Protein AF-A0A2W7C3E7-F1 (afdb_monomer_lite)

Structure (mmCIF, N/CA/C/O backbone):
data_AF-A0A2W7C3E7-F1
#
_entry.id   AF-A0A2W7C3E7-F1
#
loop_
_atom_site.group_PDB
_atom_site.id
_atom_site.type_symbol
_atom_site.label_atom_id
_atom_site.label_alt_id
_atom_site.label_comp_id
_atom_site.label_asym_id
_atom_site.label_entity_id
_atom_site.label_seq_id
_atom_site.pdbx_PDB_ins_code
_atom_site.Cartn_x
_atom_site.Cartn_y
_atom_site.Cartn_z
_atom_site.occupancy
_atom_site.B_iso_or_equiv
_atom_site.auth_seq_id
_atom_site.auth_comp_id
_atom_site.auth_asym_id
_atom_site.auth_atom_id
_atom_site.pdbx_PDB_model_num
ATOM 1 N N . MET A 1 1 ? -1.813 -19.841 -20.657 1.00 34.12 1 MET A N 1
ATOM 2 C CA . MET A 1 1 ? -2.630 -18.655 -20.323 1.00 34.12 1 MET A CA 1
ATOM 3 C C . MET A 1 1 ? -1.767 -17.704 -19.511 1.00 34.12 1 MET A C 1
ATOM 5 O O . MET A 1 1 ? -1.460 -18.017 -18.371 1.00 34.12 1 MET A O 1
ATOM 9 N N . LEU A 1 2 ? -1.306 -16.600 -20.099 1.00 42.28 2 LEU A N 1
ATOM 10 C CA . LEU A 1 2 ? -0.706 -15.509 -19.328 1.00 42.28 2 LEU A CA 1
ATOM 11 C C . LEU A 1 2 ? -1.878 -14.710 -18.757 1.00 42.28 2 LEU A C 1
ATOM 13 O O . LEU A 1 2 ? -2.505 -13.951 -19.493 1.00 42.28 2 LEU A O 1
ATOM 17 N N . LEU A 1 3 ? -2.231 -14.928 -17.484 1.00 47.22 3 LEU A N 1
ATOM 18 C CA . LEU A 1 3 ? -3.067 -13.957 -16.781 1.00 47.22 3 LEU A CA 1
ATOM 19 C C . LEU A 1 3 ? -2.335 -12.618 -16.898 1.00 47.22 3 LEU A C 1
ATOM 21 O O . LEU A 1 3 ? -1.203 -12.488 -16.428 1.00 47.22 3 LEU A O 1
ATOM 25 N N . HIS A 1 4 ? -2.949 -11.632 -17.550 1.00 47.50 4 HIS A N 1
ATOM 26 C CA . HIS A 1 4 ? -2.525 -10.248 -17.404 1.00 47.50 4 HIS A CA 1
ATOM 27 C C . HIS A 1 4 ? -2.773 -9.867 -15.942 1.00 47.50 4 HIS A C 1
ATOM 29 O O . HIS A 1 4 ? -3.840 -9.369 -15.600 1.00 47.50 4 HIS A O 1
ATOM 35 N N . MET A 1 5 ? -1.806 -10.164 -15.070 1.00 60.31 5 MET A N 1
ATOM 36 C CA . MET A 1 5 ? -1.815 -9.735 -13.677 1.00 60.31 5 MET A CA 1
ATOM 37 C C . MET A 1 5 ? -1.844 -8.210 -13.699 1.00 60.31 5 MET A C 1
ATOM 39 O O . MET A 1 5 ? -0.859 -7.563 -14.072 1.00 60.31 5 MET A O 1
ATOM 43 N N . ALA A 1 6 ? -3.005 -7.630 -13.403 1.00 81.62 6 ALA A N 1
ATOM 44 C CA . ALA A 1 6 ? -3.143 -6.190 -13.319 1.00 81.62 6 ALA A CA 1
ATOM 45 C C . ALA A 1 6 ? -2.226 -5.705 -12.190 1.00 81.62 6 ALA A C 1
ATOM 47 O O . ALA A 1 6 ? -2.297 -6.186 -11.062 1.00 81.62 6 ALA A O 1
ATOM 48 N N . ARG A 1 7 ? -1.318 -4.781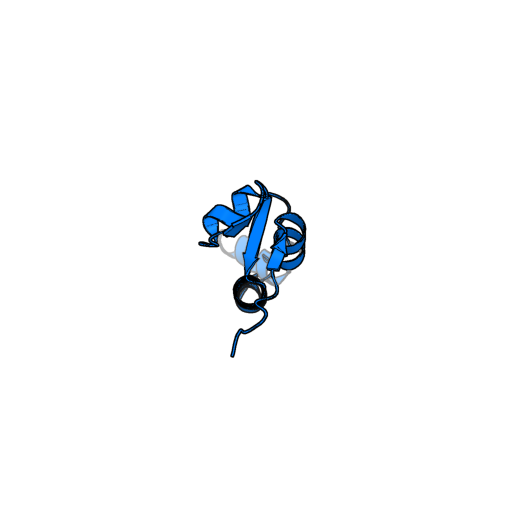 -12.507 1.00 87.69 7 ARG A N 1
ATOM 49 C CA . ARG A 1 7 ? -0.319 -4.271 -11.564 1.00 87.69 7 ARG A CA 1
ATOM 50 C C . ARG A 1 7 ? -0.726 -2.893 -11.072 1.00 87.69 7 ARG A C 1
ATOM 52 O O . ARG A 1 7 ? -0.974 -1.998 -11.878 1.00 87.69 7 ARG A O 1
ATOM 59 N N . LEU A 1 8 ? -0.733 -2.709 -9.760 1.00 89.50 8 LEU A N 1
ATOM 60 C CA . LEU A 1 8 ? -0.997 -1.428 -9.116 1.00 89.50 8 LEU A CA 1
ATOM 61 C C . LEU A 1 8 ? 0.312 -0.754 -8.724 1.00 89.50 8 LEU A C 1
ATOM 63 O O . LEU A 1 8 ? 1.228 -1.384 -8.205 1.00 89.50 8 LEU A O 1
ATOM 67 N N . THR A 1 9 ? 0.405 0.552 -8.929 1.00 91.62 9 THR A N 1
ATOM 68 C CA . THR A 1 9 ? 1.494 1.349 -8.352 1.00 91.62 9 THR A CA 1
ATOM 69 C C . THR A 1 9 ? 1.361 1.426 -6.830 1.00 91.62 9 THR A C 1
ATOM 71 O O . THR A 1 9 ? 0.310 1.137 -6.254 1.00 91.62 9 THR A O 1
ATOM 74 N N . THR A 1 10 ? 2.419 1.886 -6.155 1.00 89.12 10 THR A N 1
ATOM 75 C CA . THR A 1 10 ? 2.366 2.140 -4.703 1.00 89.12 10 THR A CA 1
ATOM 76 C C . THR A 1 10 ? 1.234 3.102 -4.332 1.00 89.12 10 THR A C 1
ATOM 78 O O . THR A 1 10 ? 0.537 2.853 -3.358 1.00 89.12 10 THR A O 1
ATOM 81 N N . ALA A 1 11 ? 1.013 4.156 -5.124 1.00 88.25 11 ALA A N 1
ATOM 82 C CA . ALA A 1 11 ? -0.057 5.120 -4.874 1.00 88.25 11 ALA A CA 1
ATOM 83 C C . ALA A 1 11 ? -1.446 4.474 -4.986 1.00 88.25 11 ALA A C 1
ATOM 85 O O . ALA A 1 11 ? -2.241 4.578 -4.061 1.00 88.25 11 ALA A O 1
ATOM 86 N N . GLN A 1 12 ? -1.704 3.728 -6.065 1.00 90.62 12 GLN A N 1
ATOM 87 C CA . GLN A 1 12 ? -2.981 3.027 -6.254 1.00 90.62 12 GLN A CA 1
ATOM 88 C C . GLN A 1 12 ? -3.243 1.995 -5.151 1.00 90.62 12 GLN A C 1
ATOM 90 O O . GLN A 1 12 ? -4.362 1.884 -4.665 1.00 90.62 12 GLN A O 1
ATOM 95 N N . THR A 1 13 ? -2.201 1.279 -4.726 1.00 89.38 13 THR A N 1
ATOM 96 C CA . THR A 1 13 ? -2.288 0.295 -3.638 1.00 89.38 13 THR A CA 1
ATOM 97 C C . THR A 1 13 ? -2.665 0.957 -2.313 1.00 89.38 13 THR A C 1
ATOM 99 O O . THR A 1 13 ? -3.515 0.451 -1.589 1.00 89.38 13 THR A O 1
ATOM 102 N N . LEU A 1 14 ? -2.066 2.111 -2.004 1.00 87.06 14 LEU A N 1
ATOM 103 C CA . LEU A 1 14 ? -2.399 2.886 -0.808 1.00 87.06 14 LEU A CA 1
ATOM 104 C C . LEU A 1 14 ? -3.854 3.362 -0.834 1.00 87.06 14 LEU A C 1
ATOM 106 O O . LEU A 1 14 ? -4.574 3.140 0.135 1.00 87.06 14 LEU A O 1
ATOM 110 N N . THR A 1 15 ? -4.302 3.933 -1.955 1.00 88.06 15 THR A N 1
ATOM 111 C CA . THR A 1 15 ? -5.694 4.369 -2.133 1.00 88.06 15 THR A CA 1
ATOM 112 C C . THR A 1 15 ? -6.674 3.216 -1.942 1.00 88.06 15 THR A C 1
ATOM 114 O O . THR A 1 15 ? -7.651 3.355 -1.215 1.00 88.06 15 THR A O 1
ATOM 117 N N . MET A 1 16 ? -6.393 2.065 -2.551 1.00 85.94 16 MET A N 1
ATOM 118 C CA . MET A 1 16 ? -7.275 0.900 -2.513 1.00 85.94 16 MET A CA 1
ATOM 119 C C . MET A 1 16 ? -7.372 0.259 -1.122 1.00 85.94 16 MET A C 1
ATOM 121 O O . MET A 1 16 ? -8.405 -0.302 -0.777 1.00 85.94 16 MET A O 1
ATOM 125 N N . LEU A 1 17 ? -6.323 0.380 -0.307 1.00 84.50 17 LEU A N 1
ATOM 126 C CA . LEU A 1 17 ? -6.302 -0.109 1.074 1.00 84.50 17 LEU A CA 1
ATOM 127 C C . LEU A 1 17 ? -6.713 0.950 2.111 1.00 84.50 17 LEU A C 1
ATOM 129 O O . LEU A 1 17 ? -6.647 0.668 3.307 1.00 84.50 17 LEU A O 1
ATOM 133 N N . GLY A 1 18 ? -7.075 2.167 1.687 1.00 84.94 18 GLY A N 1
ATOM 134 C CA . GLY A 1 18 ? -7.386 3.274 2.600 1.00 84.94 18 GLY A CA 1
ATOM 135 C C . GLY A 1 18 ? -6.191 3.719 3.454 1.00 84.94 18 GLY A C 1
ATOM 136 O O . GLY A 1 18 ? -6.360 4.163 4.587 1.00 84.94 18 GLY A O 1
ATOM 137 N N . LEU A 1 19 ? -4.968 3.564 2.944 1.00 83.44 19 LEU A N 1
ATOM 138 C CA . LEU A 1 19 ? -3.728 3.863 3.658 1.00 83.44 19 LEU A CA 1
ATOM 139 C C . LEU A 1 19 ? -3.116 5.179 3.177 1.00 83.44 19 LEU A C 1
ATOM 141 O O . LEU A 1 19 ? -3.081 5.468 1.986 1.00 83.44 19 LEU A O 1
ATOM 145 N N . THR A 1 20 ? -2.536 5.941 4.100 1.00 79.56 20 THR A N 1
ATOM 146 C CA . THR A 1 20 ? -1.862 7.216 3.798 1.00 79.56 20 THR A CA 1
ATOM 147 C C . THR A 1 20 ? -0.339 7.095 3.747 1.00 79.56 20 THR A C 1
ATOM 149 O O . THR A 1 20 ? 0.322 7.858 3.045 1.00 79.56 20 THR A O 1
ATOM 152 N N . HIS A 1 21 ? 0.243 6.107 4.437 1.00 77.69 21 HIS A N 1
ATOM 153 C CA . HIS A 1 21 ? 1.693 5.939 4.538 1.00 77.69 21 HIS A CA 1
ATOM 154 C C . HIS A 1 21 ? 2.180 4.634 3.911 1.00 77.69 21 HIS A C 1
ATOM 156 O O . HIS A 1 21 ? 1.686 3.546 4.198 1.00 77.69 21 HIS A O 1
ATOM 162 N N . ARG A 1 22 ? 3.259 4.727 3.125 1.00 74.19 22 ARG A N 1
ATOM 163 C CA . ARG A 1 22 ? 3.925 3.571 2.502 1.00 74.19 22 ARG A CA 1
ATOM 164 C C . ARG A 1 22 ? 4.434 2.544 3.518 1.00 74.19 22 ARG A C 1
ATOM 166 O O . ARG A 1 22 ? 4.468 1.358 3.206 1.00 74.19 22 ARG A O 1
ATOM 173 N N . ASN A 1 23 ? 4.816 2.978 4.721 1.00 75.56 23 ASN A N 1
ATOM 174 C CA . ASN A 1 23 ? 5.262 2.065 5.778 1.00 75.56 23 ASN A CA 1
ATOM 175 C C . ASN A 1 23 ? 4.160 1.084 6.196 1.00 75.56 23 ASN A C 1
ATOM 177 O O . ASN A 1 23 ? 4.468 -0.058 6.520 1.00 75.56 23 ASN A O 1
ATOM 181 N N . SER A 1 24 ? 2.888 1.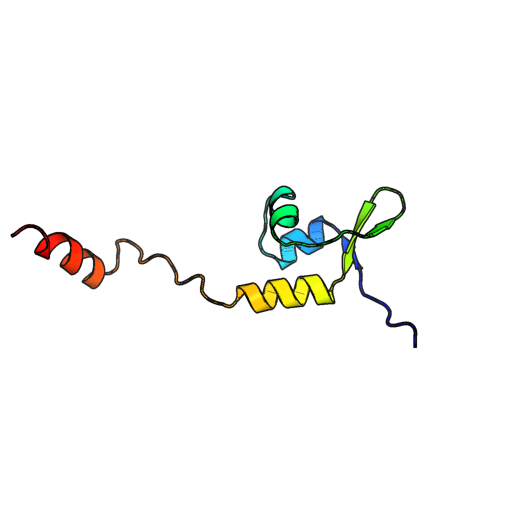469 6.067 1.00 73.69 24 SER A N 1
ATOM 182 C CA . SER A 1 24 ? 1.748 0.597 6.353 1.00 73.69 24 SER A CA 1
ATOM 183 C C . SER A 1 24 ? 1.648 -0.603 5.403 1.00 73.69 24 SER A C 1
ATOM 185 O O . SER A 1 24 ? 1.029 -1.599 5.759 1.00 73.69 24 SER A O 1
ATOM 187 N N . LEU A 1 25 ? 2.287 -0.555 4.224 1.00 76.12 25 LEU A N 1
ATOM 188 C CA . LEU A 1 25 ? 2.350 -1.695 3.300 1.00 76.12 25 LEU A CA 1
ATOM 189 C C . LEU A 1 25 ? 3.306 -2.793 3.788 1.00 76.12 25 LEU A C 1
ATOM 191 O O . LEU A 1 25 ? 3.052 -3.967 3.536 1.00 76.12 25 LEU A O 1
ATOM 195 N N . ARG A 1 26 ? 4.374 -2.438 4.524 1.00 72.56 26 ARG A N 1
ATOM 196 C CA . ARG A 1 26 ? 5.349 -3.419 5.045 1.00 72.56 26 ARG A CA 1
ATOM 197 C C . ARG A 1 26 ? 4.717 -4.375 6.055 1.00 72.56 26 ARG A C 1
ATOM 199 O O . ARG A 1 26 ? 5.063 -5.547 6.081 1.00 72.56 26 ARG A O 1
ATOM 206 N N . ASN A 1 27 ? 3.755 -3.885 6.832 1.00 71.38 27 ASN A N 1
ATOM 207 C CA . ASN A 1 27 ? 3.065 -4.677 7.849 1.00 71.38 27 ASN A CA 1
ATOM 208 C C . ASN A 1 27 ? 2.031 -5.648 7.259 1.00 71.38 27 ASN A C 1
ATOM 210 O O . ASN A 1 27 ? 1.516 -6.495 7.978 1.00 71.38 27 ASN A O 1
ATOM 214 N N . ARG A 1 28 ? 1.704 -5.525 5.965 1.00 71.31 28 ARG A N 1
ATOM 215 C CA . ARG A 1 28 ? 0.643 -6.301 5.301 1.00 71.31 28 ARG A CA 1
ATOM 216 C C . ARG A 1 28 ? 1.165 -7.472 4.468 1.00 71.31 28 ARG A C 1
ATOM 218 O O . ARG A 1 28 ? 0.411 -8.034 3.687 1.00 71.31 28 ARG A O 1
ATOM 225 N N . ASN A 1 29 ? 2.445 -7.819 4.622 1.00 76.25 29 ASN A N 1
ATOM 226 C CA . ASN A 1 29 ? 3.108 -8.902 3.889 1.00 76.25 29 ASN A CA 1
ATOM 227 C C . ASN A 1 29 ? 2.993 -8.787 2.351 1.00 76.25 29 ASN A C 1
ATOM 229 O O . ASN A 1 29 ? 3.087 -9.781 1.637 1.00 76.25 29 ASN A O 1
ATOM 233 N N . LEU A 1 30 ? 2.795 -7.565 1.844 1.00 79.38 30 LEU A N 1
ATOM 234 C CA . LEU A 1 30 ? 2.724 -7.275 0.417 1.00 79.38 30 LEU A CA 1
ATOM 235 C C . LEU A 1 30 ? 4.128 -7.218 -0.176 1.00 79.38 30 LEU A C 1
ATOM 237 O O . LEU A 1 30 ? 4.963 -6.417 0.258 1.00 79.38 30 LEU A O 1
ATOM 241 N N . HIS A 1 31 ? 4.363 -8.015 -1.215 1.00 81.88 31 HIS A N 1
ATOM 242 C CA . HIS A 1 31 ? 5.660 -8.101 -1.877 1.00 81.88 31 HIS A CA 1
ATOM 243 C C . HIS A 1 31 ? 5.637 -7.325 -3.201 1.00 81.88 31 HIS A C 1
ATOM 245 O O . HIS A 1 31 ? 5.052 -7.785 -4.182 1.00 81.88 31 HIS A O 1
ATOM 251 N N . PRO A 1 32 ? 6.264 -6.137 -3.277 1.00 87.88 32 PRO A N 1
ATOM 252 C CA . PRO A 1 32 ? 6.292 -5.390 -4.521 1.00 87.88 32 PRO A CA 1
ATOM 253 C C . PRO A 1 32 ? 7.195 -6.065 -5.556 1.00 87.88 32 PRO A C 1
ATOM 255 O O . PRO A 1 32 ? 8.353 -6.382 -5.288 1.00 87.88 32 PRO A O 1
ATOM 258 N N . THR A 1 33 ? 6.708 -6.151 -6.789 1.00 89.06 33 THR A N 1
ATOM 259 C CA . THR A 1 33 ? 7.544 -6.388 -7.966 1.00 89.06 33 THR A CA 1
ATOM 260 C C . THR A 1 33 ? 8.195 -5.075 -8.389 1.00 89.06 33 THR A C 1
ATOM 262 O O . THR A 1 33 ? 7.510 -4.078 -8.640 1.00 89.06 33 THR A O 1
ATOM 265 N N . ARG A 1 34 ? 9.527 -5.053 -8.488 1.00 90.81 34 ARG A N 1
ATOM 266 C CA . ARG A 1 34 ? 10.273 -3.862 -8.908 1.00 90.81 34 ARG A CA 1
ATOM 267 C C . ARG A 1 34 ? 10.514 -3.883 -10.416 1.00 90.81 34 ARG A C 1
ATOM 269 O O . ARG A 1 34 ? 11.183 -4.778 -10.918 1.00 90.81 34 ARG A O 1
ATOM 276 N N . ILE A 1 35 ? 10.008 -2.876 -11.125 1.00 87.31 35 ILE A N 1
ATOM 277 C CA . ILE A 1 35 ? 10.179 -2.707 -12.577 1.00 87.31 35 ILE A CA 1
ATOM 278 C C . ILE A 1 35 ? 10.662 -1.279 -12.825 1.00 87.31 35 ILE A C 1
ATOM 280 O O . ILE A 1 35 ? 10.019 -0.326 -12.384 1.00 87.31 35 ILE A O 1
ATOM 284 N N . ASN A 1 36 ? 11.808 -1.116 -13.494 1.00 88.00 36 ASN A N 1
ATOM 285 C CA . ASN A 1 36 ? 12.401 0.194 -13.809 1.00 88.00 36 ASN A CA 1
ATOM 286 C C . ASN A 1 36 ? 12.496 1.130 -12.587 1.00 88.00 36 ASN A C 1
ATOM 288 O O . ASN A 1 36 ? 12.156 2.310 -12.643 1.00 88.00 36 ASN A O 1
ATOM 292 N N . GLY A 1 37 ? 12.887 0.578 -11.435 1.00 87.19 37 GLY A N 1
ATOM 293 C CA . GLY A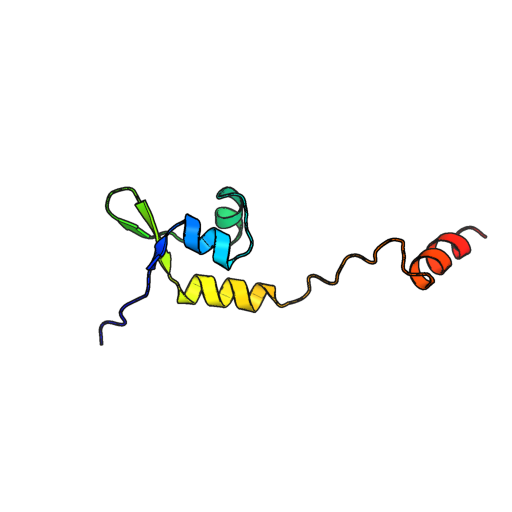 1 37 ? 13.023 1.332 -10.187 1.00 87.19 37 GLY A CA 1
ATOM 294 C C . GLY A 1 37 ? 11.710 1.659 -9.464 1.00 87.19 37 GLY A C 1
ATOM 295 O O . GLY A 1 37 ? 11.769 2.152 -8.338 1.00 87.19 37 GLY A O 1
ATOM 296 N N . ARG A 1 38 ? 10.548 1.344 -10.045 1.00 87.38 38 ARG A N 1
ATOM 297 C CA . ARG A 1 38 ? 9.223 1.548 -9.441 1.00 87.38 38 ARG A CA 1
ATOM 298 C C . ARG A 1 38 ? 8.670 0.248 -8.865 1.00 87.38 38 ARG A C 1
ATOM 300 O O . ARG A 1 38 ? 8.940 -0.832 -9.381 1.00 87.38 38 ARG A O 1
ATOM 307 N N . ASN A 1 39 ? 7.885 0.375 -7.797 1.00 89.50 39 ASN A N 1
ATOM 308 C CA . ASN A 1 39 ? 7.239 -0.753 -7.134 1.00 89.50 39 ASN A CA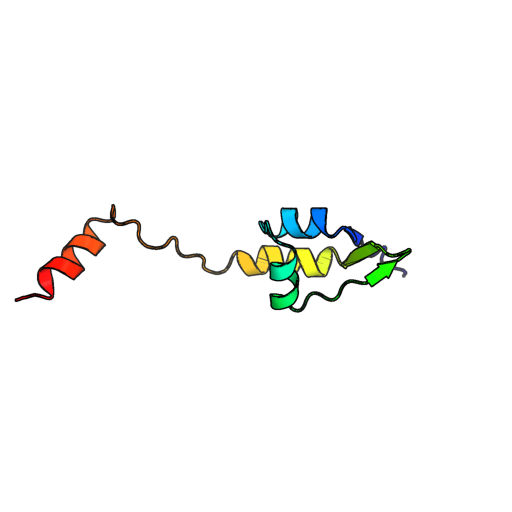 1
ATOM 309 C C . ASN A 1 39 ? 5.807 -0.923 -7.620 1.00 89.50 39 ASN A C 1
ATOM 311 O O . ASN A 1 39 ? 5.016 0.029 -7.580 1.00 89.50 39 ASN A O 1
ATOM 315 N N . TYR A 1 40 ? 5.499 -2.157 -7.991 1.00 90.69 40 TYR A N 1
ATOM 316 C CA . TYR A 1 40 ? 4.197 -2.598 -8.445 1.00 90.69 40 TYR A CA 1
ATOM 317 C C . TYR A 1 40 ? 3.696 -3.734 -7.562 1.00 90.69 40 TYR A C 1
ATOM 319 O O . TYR A 1 40 ? 4.478 -4.592 -7.163 1.00 90.69 40 TYR A O 1
ATOM 327 N N . TYR A 1 41 ? 2.406 -3.740 -7.273 1.00 89.56 41 TYR A N 1
ATOM 328 C CA . TYR A 1 41 ? 1.742 -4.744 -6.452 1.00 89.56 41 TYR A CA 1
ATOM 329 C C . TYR A 1 41 ? 0.722 -5.482 -7.304 1.00 89.56 41 TYR A C 1
ATOM 331 O O . TYR A 1 41 ? 0.173 -4.914 -8.255 1.00 89.56 41 TYR A O 1
ATOM 339 N N . ASP A 1 42 ? 0.494 -6.745 -6.981 1.00 88.94 42 ASP A N 1
ATOM 340 C CA . ASP A 1 42 ? -0.528 -7.540 -7.640 1.00 88.94 42 ASP A CA 1
ATOM 341 C C . ASP A 1 42 ? -1.920 -7.033 -7.233 1.00 88.94 42 ASP A C 1
ATOM 343 O O . ASP A 1 42 ? -2.218 -6.895 -6.044 1.00 88.94 42 ASP A O 1
ATOM 347 N N . LYS A 1 43 ? -2.765 -6.698 -8.214 1.00 87.19 43 LYS A N 1
ATOM 348 C CA . LYS A 1 43 ? -4.100 -6.154 -7.942 1.00 87.19 43 LYS A CA 1
ATOM 349 C C . LYS A 1 43 ? -4.970 -7.138 -7.161 1.00 87.19 43 LYS A C 1
ATOM 351 O O . LYS A 1 43 ? -5.698 -6.692 -6.279 1.00 87.19 43 LYS A O 1
ATOM 356 N N . ASP A 1 44 ? -4.900 -8.431 -7.457 1.00 85.94 44 ASP A N 1
ATOM 357 C CA . ASP A 1 44 ? -5.761 -9.441 -6.837 1.00 85.94 44 ASP A CA 1
ATOM 358 C C . ASP A 1 44 ? -5.319 -9.717 -5.393 1.00 85.94 44 ASP A C 1
ATOM 360 O O . ASP A 1 44 ? -6.143 -9.956 -4.509 1.00 85.94 44 ASP A O 1
ATOM 364 N N . GLU A 1 45 ? -4.017 -9.637 -5.110 1.00 84.81 45 GLU A N 1
ATOM 365 C CA . GLU A 1 45 ? -3.493 -9.645 -3.738 1.00 84.81 45 GLU A CA 1
ATOM 366 C C . GLU A 1 45 ? -3.960 -8.421 -2.938 1.00 84.81 45 GLU A C 1
ATOM 368 O O . GLU A 1 45 ? -4.457 -8.561 -1.818 1.00 84.81 45 GLU A O 1
ATOM 373 N N . VAL A 1 46 ? -3.867 -7.224 -3.526 1.00 87.25 46 VAL A N 1
ATOM 374 C CA . VAL A 1 46 ? -4.325 -5.984 -2.882 1.00 87.25 46 VAL A CA 1
ATOM 375 C C . VAL A 1 46 ? -5.842 -5.996 -2.671 1.00 87.25 46 VAL A C 1
ATOM 377 O O . VAL A 1 46 ? -6.299 -5.565 -1.616 1.00 87.25 46 VAL A O 1
ATOM 380 N N . GLN A 1 47 ? -6.619 -6.528 -3.621 1.00 86.25 47 GLN A N 1
ATOM 381 C CA . GLN A 1 47 ? -8.077 -6.656 -3.506 1.00 86.25 47 GLN A CA 1
ATOM 382 C C . GLN A 1 47 ? -8.456 -7.602 -2.373 1.00 86.25 47 GLN A C 1
ATOM 384 O O . GLN A 1 47 ? -9.245 -7.221 -1.518 1.00 86.25 47 GLN A O 1
ATOM 389 N N . ARG A 1 48 ? -7.826 -8.781 -2.289 1.00 83.12 48 ARG A N 1
ATOM 390 C CA . ARG A 1 48 ? -8.060 -9.716 -1.177 1.00 83.12 48 ARG A CA 1
ATOM 391 C C . ARG A 1 48 ? -7.762 -9.090 0.182 1.00 83.12 48 ARG A C 1
ATOM 393 O O . ARG A 1 48 ? -8.465 -9.374 1.145 1.00 83.12 48 ARG A O 1
ATOM 400 N N . LEU A 1 49 ? -6.745 -8.233 0.271 1.00 80.75 49 LEU A N 1
ATOM 401 C CA . LEU A 1 49 ? -6.452 -7.496 1.499 1.00 80.75 49 LEU A CA 1
ATOM 402 C C . LEU A 1 49 ? -7.454 -6.378 1.776 1.00 80.75 49 LEU A C 1
ATOM 404 O O . LEU A 1 49 ? -7.739 -6.140 2.942 1.00 80.75 49 LEU A O 1
ATOM 408 N N . ALA A 1 50 ? -7.961 -5.689 0.753 1.00 81.56 50 ALA A N 1
ATOM 409 C CA . ALA A 1 50 ? -9.006 -4.680 0.906 1.00 81.56 50 ALA A CA 1
ATOM 410 C C . ALA A 1 50 ? -10.321 -5.324 1.376 1.00 81.56 50 ALA A C 1
ATOM 412 O O . ALA A 1 50 ? -10.898 -4.880 2.365 1.00 81.56 50 ALA A O 1
ATOM 413 N N . ASP A 1 51 ? -10.724 -6.423 0.735 1.00 75.31 51 ASP A N 1
ATOM 414 C CA . ASP A 1 51 ? -11.932 -7.188 1.057 1.00 75.31 51 ASP A CA 1
ATOM 415 C C . ASP A 1 51 ? -11.806 -7.878 2.421 1.00 75.31 51 ASP A C 1
ATOM 417 O O . ASP A 1 51 ? -12.734 -7.859 3.224 1.00 75.31 51 ASP A O 1
ATOM 421 N N . GLY A 1 52 ? -10.629 -8.427 2.740 1.00 64.12 52 GLY A N 1
ATOM 422 C CA . GLY A 1 52 ? -10.328 -8.977 4.062 1.00 64.12 52 GLY A CA 1
ATOM 423 C C . GLY A 1 52 ? -10.291 -7.915 5.169 1.00 64.12 52 GLY A C 1
ATOM 424 O O . GLY A 1 52 ? -10.558 -8.233 6.324 1.00 64.12 52 GLY A O 1
ATOM 425 N N . TYR A 1 53 ? -10.022 -6.646 4.834 1.00 54.09 53 TYR A N 1
ATOM 426 C CA . TYR A 1 53 ? -10.112 -5.517 5.771 1.00 54.09 53 TYR A CA 1
ATOM 427 C C . TYR A 1 53 ? -11.565 -5.094 6.063 1.00 54.09 53 TYR A C 1
ATOM 429 O O . TYR A 1 53 ? -11.788 -4.302 6.974 1.00 54.09 53 TYR A O 1
ATOM 437 N N . VAL A 1 54 ? -12.562 -5.663 5.368 1.00 48.88 54 VAL A N 1
ATOM 438 C CA . VAL A 1 54 ? -13.995 -5.542 5.717 1.00 48.88 54 VAL A CA 1
ATOM 439 C C . VAL A 1 54 ? -14.363 -6.428 6.928 1.00 48.88 54 VAL A C 1
ATOM 441 O O . VAL A 1 54 ? -15.522 -6.529 7.317 1.00 48.88 54 VAL A O 1
ATOM 444 N N . ILE A 1 55 ? -13.383 -7.042 7.598 1.00 44.84 55 ILE A N 1
ATOM 445 C CA . ILE A 1 55 ? -13.586 -7.847 8.804 1.00 44.84 55 ILE A CA 1
ATOM 446 C C . ILE A 1 55 ? -13.155 -7.034 10.047 1.00 44.84 55 ILE A C 1
ATOM 448 O O . ILE A 1 55 ? -11.984 -6.979 10.412 1.00 44.84 55 ILE A O 1
ATOM 452 N N . TYR A 1 56 ? -14.147 -6.402 10.688 1.00 40.91 56 TYR A N 1
ATOM 453 C CA . TYR A 1 56 ? -14.140 -5.810 12.041 1.00 40.91 56 TYR A CA 1
ATOM 454 C C . TYR A 1 56 ? -13.187 -4.637 12.348 1.00 40.91 56 TYR A C 1
ATOM 456 O O . TYR A 1 56 ? -12.530 -4.637 13.388 1.00 40.91 56 TYR A O 1
ATOM 464 N N . THR A 1 57 ? -13.244 -3.524 11.611 1.00 47.59 57 THR A N 1
ATOM 465 C CA . THR A 1 57 ? -13.249 -2.254 12.365 1.00 47.59 57 THR A CA 1
ATOM 466 C C . THR A 1 57 ? -14.656 -2.081 12.908 1.00 47.59 57 THR A C 1
ATOM 468 O O . THR A 1 57 ? -15.489 -1.401 12.311 1.00 47.59 57 THR A O 1
ATOM 471 N N . GLN A 1 58 ? -14.948 -2.761 14.020 1.00 47.22 58 GLN A N 1
ATOM 472 C CA . GLN A 1 58 ? -16.021 -2.313 14.894 1.00 47.22 58 GLN A CA 1
ATOM 473 C C . GLN A 1 58 ? -15.696 -0.835 15.158 1.00 47.22 58 GLN A C 1
ATOM 475 O O . GLN A 1 58 ? -14.571 -0.561 15.593 1.00 47.22 58 GLN A O 1
ATOM 480 N N . PRO A 1 59 ? -16.558 0.128 14.782 1.00 49.72 59 PRO A N 1
ATOM 481 C CA . PRO A 1 59 ? -16.311 1.508 15.161 1.00 49.72 59 PRO A CA 1
ATOM 482 C C . PRO A 1 59 ? -16.087 1.485 16.669 1.00 49.72 59 PRO A C 1
ATOM 484 O O . PRO A 1 59 ? -16.913 0.920 17.392 1.00 49.72 59 PRO A O 1
ATOM 487 N N . SER A 1 60 ? -14.939 1.993 17.136 1.00 48.47 60 SER A N 1
ATOM 488 C CA . SER A 1 60 ? -14.733 2.193 18.570 1.00 48.47 60 SER A CA 1
ATOM 489 C C . SER A 1 60 ? -16.005 2.849 19.089 1.00 48.47 60 SER A C 1
ATOM 491 O O . SER A 1 60 ? -16.423 3.821 18.450 1.00 48.47 60 SER A O 1
ATOM 493 N N . PRO A 1 61 ? -16.653 2.325 20.148 1.00 50.72 61 PRO A N 1
ATOM 494 C CA . PRO A 1 61 ? -17.853 2.949 20.672 1.00 50.72 61 PRO A CA 1
ATOM 495 C C . PRO A 1 61 ? -17.500 4.407 20.935 1.00 50.72 61 PRO A C 1
ATOM 497 O O . PRO A 1 61 ? -16.667 4.732 21.783 1.00 50.72 61 PRO A O 1
ATOM 500 N N . THR A 1 62 ? -18.037 5.291 20.099 1.00 52.22 62 THR A N 1
ATOM 501 C CA . THR A 1 62 ? -17.928 6.722 20.308 1.00 52.22 62 THR A CA 1
ATOM 502 C C . THR A 1 62 ? -18.519 6.979 21.683 1.00 52.22 62 THR A C 1
ATOM 504 O O . THR A 1 62 ? -19.553 6.405 22.015 1.00 52.22 62 THR A O 1
ATOM 507 N N . ALA A 1 63 ? -17.899 7.856 22.474 1.00 54.31 63 ALA A N 1
ATOM 508 C CA . ALA A 1 63 ? -18.374 8.268 23.802 1.00 54.31 63 ALA A CA 1
ATOM 509 C C . ALA A 1 63 ? -19.828 8.812 23.824 1.00 54.31 63 ALA A C 1
ATOM 511 O O . ALA A 1 63 ? -20.333 9.213 24.863 1.00 54.31 63 ALA A O 1
ATOM 512 N N . SER A 1 64 ? -20.487 8.847 22.669 1.00 55.16 64 SER A N 1
ATOM 513 C CA . SER A 1 64 ? -21.887 9.164 22.426 1.00 55.16 64 SER A CA 1
ATOM 514 C C . SER A 1 64 ? -22.842 7.976 22.603 1.00 55.16 64 SER A C 1
ATOM 516 O O . SER A 1 64 ? -24.044 8.179 22.474 1.00 55.16 64 SER A O 1
ATOM 518 N N . ASP A 1 65 ? -22.345 6.759 22.851 1.00 57.09 65 ASP A N 1
ATOM 519 C CA . ASP A 1 65 ? -23.188 5.599 23.148 1.00 57.09 65 ASP A CA 1
ATOM 520 C C . ASP A 1 65 ? -23.644 5.645 24.625 1.00 57.09 65 ASP A C 1
ATOM 522 O O . ASP A 1 65 ? -22.810 5.510 25.533 1.00 57.09 65 ASP A O 1
ATOM 526 N N . PRO A 1 66 ? -24.941 5.870 24.906 1.00 58.31 66 PRO A N 1
ATOM 527 C CA . PRO A 1 66 ? -25.442 5.953 26.275 1.00 58.31 66 PRO A CA 1
ATOM 528 C C . PRO A 1 66 ? -25.262 4.643 27.062 1.00 58.31 66 PRO A C 1
ATOM 530 O O . PRO A 1 66 ? -25.133 4.698 28.288 1.00 58.31 66 PRO A O 1
ATOM 533 N N . GLU A 1 67 ? -25.170 3.479 26.404 1.00 58.94 67 GLU A N 1
ATOM 534 C CA . GLU A 1 67 ? -24.902 2.205 27.091 1.00 58.94 67 GLU A CA 1
ATOM 535 C C . GLU A 1 67 ? -23.441 2.086 27.547 1.00 58.94 67 GLU A C 1
ATOM 537 O O . GLU A 1 67 ? -23.157 1.523 28.611 1.00 58.94 67 GLU A O 1
ATOM 542 N N . TYR A 1 68 ? -22.504 2.671 26.791 1.00 59.28 68 TYR A N 1
ATOM 543 C CA . TYR A 1 68 ? -21.098 2.735 27.190 1.00 59.28 68 TYR A CA 1
ATOM 544 C C . TYR A 1 68 ? -20.927 3.607 28.440 1.00 59.28 68 TYR A C 1
ATOM 546 O O . TYR A 1 68 ? -20.277 3.178 29.393 1.00 59.28 68 TYR A O 1
ATOM 554 N N . MET A 1 69 ? -21.579 4.777 28.489 1.00 53.47 69 MET A N 1
ATOM 555 C CA . MET A 1 69 ? -21.555 5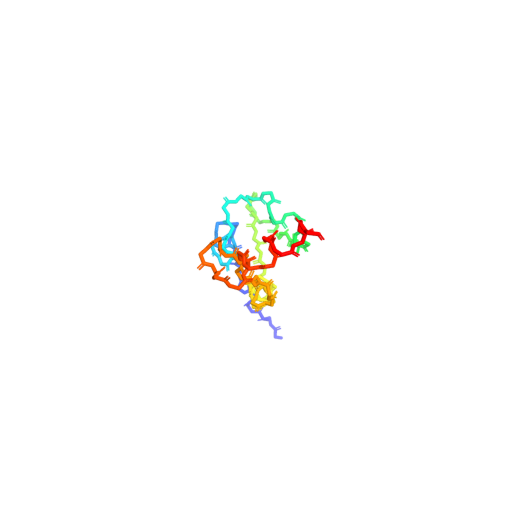.662 29.666 1.0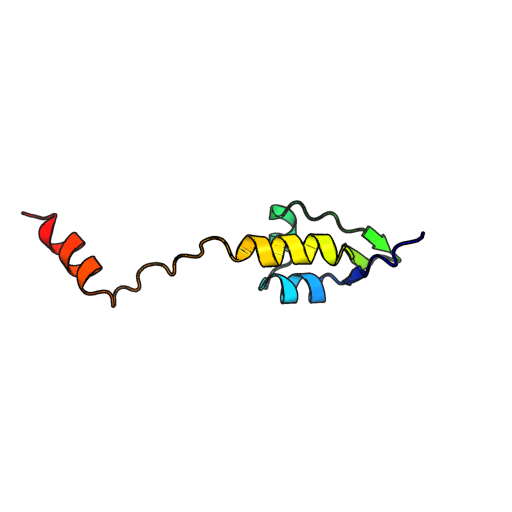0 53.47 69 MET A CA 1
ATOM 556 C C . MET A 1 69 ? -22.154 5.001 30.916 1.00 53.47 69 MET A C 1
ATOM 558 O O . MET A 1 69 ? -21.596 5.127 32.006 1.00 53.47 69 MET A O 1
ATOM 562 N N . ALA A 1 70 ? -23.224 4.214 30.772 1.00 60.12 70 ALA A N 1
ATOM 563 C CA . ALA A 1 70 ? -23.818 3.489 31.897 1.00 60.12 70 ALA A CA 1
ATOM 564 C C . ALA A 1 70 ? -22.868 2.437 32.510 1.00 60.12 70 ALA A C 1
ATOM 566 O O . ALA A 1 70 ? -22.877 2.216 33.724 1.00 60.12 70 ALA A O 1
ATOM 567 N N . ARG A 1 71 ? -22.014 1.805 31.692 1.00 58.44 71 ARG A N 1
ATOM 568 C CA . ARG A 1 71 ? -21.051 0.788 32.149 1.00 58.44 71 ARG A CA 1
ATOM 569 C C . ARG A 1 71 ? -19.876 1.360 32.940 1.00 58.44 71 ARG A C 1
ATOM 571 O O . ARG A 1 71 ? -19.440 0.725 33.894 1.00 58.44 71 ARG A O 1
ATOM 578 N N . ILE A 1 72 ? -19.368 2.533 32.561 1.00 61.12 72 ILE A N 1
ATOM 579 C CA . ILE A 1 72 ? -18.263 3.193 33.285 1.00 61.12 72 ILE A CA 1
ATOM 580 C C . ILE A 1 72 ? -18.736 3.820 34.600 1.00 61.12 72 ILE A C 1
ATOM 582 O O . ILE A 1 72 ? -17.989 3.811 35.575 1.00 61.12 72 ILE A O 1
ATOM 586 N N . THR A 1 73 ? -19.972 4.324 34.659 1.00 57.31 73 THR A N 1
ATOM 587 C CA . THR A 1 73 ? -20.507 4.951 35.877 1.00 57.31 73 THR A CA 1
ATOM 588 C C . THR A 1 73 ? -20.887 3.930 36.956 1.00 57.31 73 THR A C 1
ATOM 590 O O . THR A 1 73 ? -20.639 4.180 38.130 1.00 57.31 73 THR A O 1
ATOM 593 N N . ASN A 1 74 ? -21.408 2.753 36.588 1.00 55.91 74 ASN A N 1
ATOM 594 C CA . ASN A 1 74 ? -21.834 1.728 37.558 1.00 55.91 74 ASN A CA 1
ATOM 595 C C . ASN A 1 74 ? -20.705 0.805 38.066 1.00 55.91 74 ASN A C 1
ATOM 597 O O . ASN A 1 74 ? -20.967 -0.102 38.848 1.00 55.91 74 ASN A O 1
ATOM 601 N N . GLY A 1 75 ? -19.458 1.002 37.626 1.00 46.91 75 GLY A N 1
ATOM 602 C CA . GLY A 1 75 ? -18.291 0.248 38.112 1.00 46.91 75 GLY A CA 1
ATOM 603 C C . GLY A 1 75 ? -17.602 0.854 39.342 1.00 46.91 75 GLY A C 1
ATOM 604 O O . GLY A 1 75 ? -16.594 0.314 39.789 1.00 46.91 75 GLY A O 1
ATOM 605 N N . PHE A 1 76 ? -18.112 1.978 39.860 1.00 51.47 76 PHE A N 1
ATOM 606 C CA . PHE A 1 76 ? -17.560 2.737 40.991 1.00 51.47 76 PHE A CA 1
ATOM 607 C C . PHE A 1 76 ? -18.554 2.846 42.167 1.00 51.47 76 PHE A C 1
ATOM 609 O O . PHE A 1 76 ? -18.720 3.917 42.752 1.00 51.47 76 PHE A O 1
ATOM 616 N N . THR A 1 77 ? -19.209 1.741 42.524 1.00 45.75 77 THR A N 1
ATOM 617 C CA . THR A 1 77 ? -19.955 1.596 43.791 1.00 45.75 77 THR A CA 1
ATOM 618 C C . THR A 1 77 ? -19.490 0.373 44.547 1.00 45.75 77 THR A C 1
ATOM 620 O O . THR A 1 77 ? -19.355 -0.680 43.884 1.00 45.75 77 THR A O 1
#

Radius of gyration: 19.64 Å; chains: 1; bounding box: 38×28×64 Å

Foldseek 3Di:
DPPPQDKDFLVRLCVLQVHDDSVVVVVVPWDFDADPNTTIGGPVSSNCNSVVVVPDPPPPPDPPPVVVVVVVVVVPD

Secondary structure (DSSP, 8-state):
-----PEEEHHHHHHHTT-S-THHHHTTT--PEEETTEEEEEHHHHHHHHHHTTS-------TT-HHHHHHHHTT--

Organism: NCBI:txid1300272

Sequence (77 aa):
MLLHMARLTTAQTLTMLGLTHRNSLRNRNLHPTRINGRNYYDKDEVQRLADGYVIYTQPSPTASDPEYMARITNGFT

pLDDT: mean 71.09, std 16.81, range [34.12, 91.62]